Protein AF-A0A2V8UYF5-F1 (afdb_monomer_lite)

Sequence (65 aa):
MVLIPSYDLWRRQFNADRGVLGRILKLDEQAYTIIGVFPREAVFPSQAELWVPLAASRTTARDII

Structure (mmCIF, N/CA/C/O backbone):
data_AF-A0A2V8UYF5-F1
#
_entry.id   AF-A0A2V8UYF5-F1
#
loop_
_atom_site.group_PDB
_atom_site.id
_atom_site.type_symbol
_atom_site.label_atom_id
_atom_site.label_alt_id
_atom_site.label_comp_id
_atom_site.label_asym_id
_atom_site.label_entity_id
_atom_site.label_seq_id
_atom_site.pdbx_PDB_ins_code
_atom_site.Cartn_x
_atom_site.Cartn_y
_atom_site.Cartn_z
_atom_site.occupancy
_atom_site.B_iso_or_equiv
_atom_site.auth_seq_id
_atom_site.auth_comp_id
_atom_site.auth_asym_id
_atom_site.auth_atom_id
_atom_site.pdbx_PDB_model_num
ATOM 1 N N . MET A 1 1 ? -7.655 4.700 7.446 1.00 88.88 1 MET A N 1
ATOM 2 C CA . MET A 1 1 ? -7.017 5.373 6.284 1.00 88.88 1 MET A CA 1
ATOM 3 C C . MET A 1 1 ? -6.378 4.330 5.377 1.00 88.88 1 MET A C 1
ATOM 5 O O . MET A 1 1 ? -6.511 3.148 5.667 1.00 88.88 1 MET A O 1
ATOM 9 N N . VAL A 1 2 ? -5.741 4.721 4.272 1.00 92.69 2 VAL A N 1
ATOM 10 C CA . VAL A 1 2 ? -5.066 3.782 3.357 1.00 92.69 2 VAL A CA 1
ATOM 11 C C . VAL A 1 2 ? -3.594 4.138 3.219 1.00 92.69 2 VAL A C 1
ATOM 13 O O . VAL A 1 2 ? -3.236 5.311 3.332 1.00 92.69 2 VAL A O 1
ATOM 16 N N . LEU A 1 3 ? -2.759 3.131 2.979 1.00 94.81 3 LEU A N 1
ATOM 17 C CA . LEU A 1 3 ? -1.335 3.311 2.722 1.00 94.81 3 LEU A CA 1
ATOM 18 C C . LEU A 1 3 ? -0.825 2.342 1.656 1.00 94.81 3 LEU A C 1
ATOM 20 O O . LEU A 1 3 ? -1.461 1.332 1.339 1.00 94.81 3 LEU A O 1
ATOM 24 N N . ILE A 1 4 ? 0.353 2.659 1.135 1.00 94.69 4 ILE A N 1
ATOM 25 C CA . ILE A 1 4 ? 1.120 1.839 0.203 1.00 94.69 4 ILE A CA 1
ATOM 26 C C . ILE A 1 4 ? 2.553 1.752 0.758 1.00 94.69 4 ILE A C 1
ATOM 28 O O . ILE A 1 4 ? 3.188 2.796 0.898 1.00 94.69 4 ILE A O 1
ATOM 32 N N . PRO A 1 5 ? 3.079 0.565 1.113 1.00 94.44 5 PRO A N 1
ATOM 33 C CA . PRO A 1 5 ? 4.467 0.388 1.511 1.00 94.44 5 PRO A CA 1
ATOM 34 C C . PRO A 1 5 ? 5.395 0.286 0.297 1.00 94.44 5 PRO A C 1
ATOM 36 O O . PRO A 1 5 ? 4.968 -0.093 -0.797 1.00 94.44 5 PRO A O 1
ATOM 39 N N . SER A 1 6 ? 6.682 0.569 0.498 1.00 94.00 6 SER A N 1
ATOM 40 C CA . SER A 1 6 ? 7.716 0.335 -0.515 1.00 94.00 6 SER A CA 1
ATOM 41 C C . SER A 1 6 ? 7.924 -1.145 -0.767 1.00 94.00 6 SER A C 1
ATOM 43 O O . SER A 1 6 ? 7.659 -1.986 0.095 1.00 94.00 6 SER A O 1
ATOM 45 N N . TYR A 1 7 ? 8.440 -1.469 -1.951 1.00 93.81 7 TYR A N 1
ATOM 46 C CA . TYR A 1 7 ? 8.807 -2.838 -2.288 1.00 93.81 7 TYR A CA 1
ATOM 47 C C . TYR A 1 7 ? 9.778 -3.442 -1.260 1.00 93.81 7 TYR A C 1
ATOM 49 O O . TYR A 1 7 ? 9.601 -4.581 -0.826 1.00 93.81 7 TYR A O 1
ATOM 57 N N . ASP A 1 8 ? 10.773 -2.671 -0.813 1.00 92.56 8 ASP A N 1
ATOM 58 C CA . ASP A 1 8 ? 11.774 -3.148 0.143 1.00 92.56 8 ASP A CA 1
ATOM 59 C C . ASP A 1 8 ? 11.223 -3.287 1.565 1.00 92.56 8 ASP A C 1
ATOM 61 O O . ASP A 1 8 ? 11.628 -4.201 2.287 1.00 92.56 8 ASP A O 1
ATOM 65 N N . LEU A 1 9 ? 10.290 -2.424 1.981 1.00 93.62 9 LEU A N 1
ATOM 66 C CA . LEU A 1 9 ? 9.574 -2.590 3.246 1.00 93.62 9 LEU A CA 1
ATOM 67 C C . LEU A 1 9 ? 8.669 -3.826 3.192 1.00 93.62 9 LEU A C 1
ATOM 69 O O . LEU A 1 9 ? 8.706 -4.657 4.097 1.00 93.62 9 LEU A O 1
ATOM 73 N N . TRP A 1 10 ? 7.907 -3.987 2.107 1.00 95.94 10 TRP A N 1
ATOM 74 C CA . TRP A 1 10 ? 7.055 -5.153 1.875 1.00 95.94 10 TRP A CA 1
ATOM 75 C C . TRP A 1 10 ? 7.851 -6.464 1.936 1.00 95.94 10 TRP A C 1
ATOM 77 O O . TRP A 1 10 ? 7.467 -7.406 2.631 1.00 95.94 10 TRP A O 1
ATOM 87 N N . ARG A 1 11 ? 9.012 -6.519 1.276 1.00 96.06 11 ARG A N 1
ATOM 88 C CA . ARG A 1 11 ? 9.879 -7.702 1.303 1.00 96.06 11 ARG A CA 1
ATOM 89 C C . ARG A 1 11 ? 10.437 -8.019 2.685 1.00 96.06 11 ARG A C 1
ATOM 91 O O . ARG A 1 11 ? 10.457 -9.191 3.044 1.00 96.06 11 ARG A O 1
ATOM 98 N N . ARG A 1 12 ? 10.899 -7.013 3.434 1.00 95.31 12 ARG A N 1
ATOM 99 C CA . ARG A 1 12 ? 11.557 -7.214 4.739 1.00 95.31 12 ARG A CA 1
ATOM 100 C C . ARG A 1 12 ? 10.570 -7.466 5.876 1.00 95.31 12 ARG A C 1
ATOM 102 O O . ARG A 1 12 ? 10.806 -8.352 6.683 1.00 95.31 12 ARG A O 1
ATOM 109 N N . GLN A 1 13 ? 9.472 -6.714 5.925 1.00 94.88 13 GLN A N 1
ATOM 110 C CA . GLN A 1 13 ? 8.523 -6.753 7.045 1.00 94.88 13 GLN A CA 1
ATOM 111 C C . GLN A 1 13 ? 7.351 -7.708 6.809 1.00 94.88 13 GLN A C 1
ATOM 113 O O . GLN A 1 13 ? 6.746 -8.185 7.764 1.00 94.88 13 GLN A O 1
ATOM 118 N N . PHE A 1 14 ? 7.018 -7.990 5.547 1.00 95.44 14 PHE A N 1
ATOM 119 C CA . PHE A 1 14 ? 5.886 -8.845 5.183 1.00 95.44 14 PHE A CA 1
ATOM 120 C C . PHE A 1 14 ? 6.329 -10.091 4.417 1.00 95.44 14 PHE A C 1
ATOM 122 O O . PHE A 1 14 ? 5.486 -10.755 3.831 1.00 95.44 14 PHE A O 1
ATOM 129 N N . ASN A 1 15 ? 7.626 -10.417 4.386 1.00 96.94 15 ASN A N 1
ATOM 130 C CA . ASN A 1 15 ? 8.173 -11.598 3.704 1.00 96.94 15 ASN A CA 1
ATOM 131 C C . ASN A 1 15 ? 7.722 -11.750 2.240 1.00 96.94 15 ASN A C 1
ATOM 133 O O . ASN A 1 15 ? 7.521 -12.865 1.761 1.00 96.94 15 ASN A O 1
ATOM 137 N N . ALA A 1 16 ? 7.546 -10.632 1.527 1.00 95.69 16 ALA A N 1
ATOM 138 C CA . ALA A 1 16 ? 7.019 -10.624 0.159 1.00 95.69 16 ALA A CA 1
ATOM 139 C C . ALA A 1 16 ? 5.647 -11.327 0.024 1.00 95.69 16 ALA A C 1
ATOM 141 O O . ALA A 1 16 ? 5.323 -11.923 -1.007 1.00 95.69 16 ALA A O 1
ATOM 142 N N . ASP A 1 17 ? 4.829 -11.269 1.076 1.00 97.12 17 ASP A N 1
ATOM 143 C CA . ASP A 1 17 ? 3.521 -11.903 1.115 1.00 97.12 17 ASP A CA 1
ATOM 144 C C . ASP A 1 17 ? 2.536 -11.183 0.187 1.00 97.12 17 ASP A C 1
ATOM 146 O O . ASP A 1 17 ? 2.199 -10.011 0.376 1.00 97.12 17 ASP A O 1
ATOM 150 N N . ARG A 1 18 ? 2.043 -11.901 -0.826 1.00 92.62 18 ARG A N 1
ATOM 151 C CA . ARG A 1 18 ? 1.041 -11.387 -1.774 1.00 92.62 18 ARG A CA 1
ATOM 152 C C . ARG A 1 18 ? -0.328 -11.163 -1.123 1.00 92.62 18 ARG A C 1
ATOM 154 O O . ARG A 1 18 ? -1.113 -10.372 -1.632 1.00 92.62 18 ARG A O 1
ATOM 161 N N . GLY A 1 19 ? -0.593 -11.796 0.019 1.00 96.25 19 GLY A N 1
ATOM 162 C CA . GLY A 1 19 ? -1.781 -11.594 0.848 1.00 96.25 19 GLY A CA 1
ATOM 163 C C . GLY A 1 19 ? -1.705 -10.369 1.765 1.00 96.25 19 GLY A C 1
ATOM 164 O O . GLY A 1 19 ? -2.483 -10.275 2.714 1.00 96.25 19 GLY A O 1
ATOM 165 N N . VAL A 1 20 ? -0.757 -9.452 1.537 1.00 96.31 20 VAL A N 1
ATOM 166 C CA . VAL A 1 20 ? -0.627 -8.203 2.303 1.00 96.31 20 VAL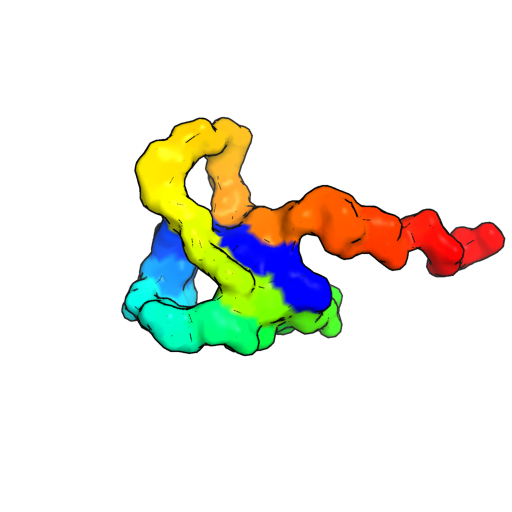 A CA 1
ATOM 167 C C . VAL A 1 20 ? -1.750 -7.200 2.007 1.00 96.31 20 VAL A C 1
ATOM 169 O O . VAL A 1 20 ? -2.080 -6.372 2.853 1.00 96.31 20 VAL A O 1
ATOM 172 N N . LEU A 1 21 ? -2.360 -7.274 0.821 1.00 96.00 21 LEU A N 1
ATOM 173 C CA . LEU A 1 21 ? -3.451 -6.385 0.427 1.00 96.00 21 LEU A CA 1
ATOM 174 C C . LEU A 1 21 ? -4.676 -6.610 1.321 1.00 96.00 21 LEU A C 1
ATOM 176 O O . LEU A 1 21 ? -5.047 -7.743 1.615 1.00 96.00 21 LEU A O 1
ATOM 180 N N . GLY A 1 22 ? -5.295 -5.523 1.771 1.00 96.00 22 GLY A N 1
ATOM 181 C CA . GLY A 1 22 ? -6.415 -5.551 2.711 1.00 96.00 22 GLY A CA 1
ATOM 182 C C . GLY A 1 22 ? -6.011 -5.724 4.178 1.00 96.00 22 GLY A C 1
ATOM 183 O O . GLY A 1 22 ? -6.862 -5.564 5.053 1.00 96.00 22 GLY A O 1
ATOM 184 N N . ARG A 1 23 ? -4.732 -5.992 4.489 1.00 96.00 23 ARG A N 1
ATOM 185 C CA . ARG A 1 23 ? -4.268 -6.036 5.883 1.00 96.00 23 ARG A CA 1
ATOM 186 C C . ARG A 1 23 ? -4.289 -4.652 6.513 1.00 96.00 23 ARG A C 1
ATOM 188 O O . ARG A 1 23 ? -4.033 -3.645 5.851 1.00 96.00 23 ARG A O 1
ATOM 195 N N . ILE A 1 24 ? -4.552 -4.637 7.816 1.00 95.31 24 ILE A N 1
ATOM 196 C CA . ILE A 1 24 ? -4.542 -3.430 8.634 1.00 95.31 24 ILE A CA 1
ATOM 197 C C . ILE A 1 24 ?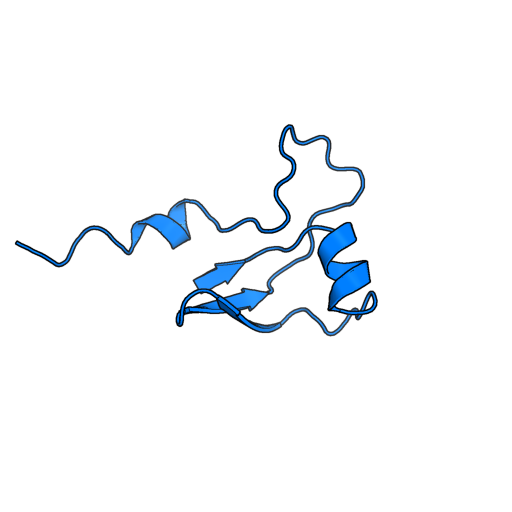 -3.194 -3.327 9.349 1.00 95.31 24 ILE A C 1
ATOM 199 O O . ILE A 1 24 ? -2.808 -4.221 10.100 1.00 95.31 24 ILE A O 1
ATOM 203 N N . LEU A 1 25 ? -2.506 -2.211 9.136 1.00 92.06 25 LEU A N 1
ATOM 204 C CA . LEU A 1 25 ? -1.375 -1.749 9.932 1.00 92.06 25 LEU A CA 1
ATOM 205 C C . LEU A 1 25 ? -1.858 -0.698 10.925 1.00 92.06 25 LEU A C 1
ATOM 207 O O . LEU A 1 25 ? -2.630 0.188 10.565 1.00 92.06 25 LEU A O 1
ATOM 211 N N . LYS A 1 26 ? -1.365 -0.762 12.159 1.00 91.94 26 LYS A N 1
ATOM 212 C CA . LYS A 1 26 ? -1.483 0.348 13.104 1.00 91.94 26 LYS A CA 1
ATOM 213 C C . LYS A 1 26 ? -0.191 1.157 13.073 1.00 91.94 26 LYS A C 1
ATOM 215 O O . LYS A 1 26 ? 0.871 0.597 13.322 1.00 91.94 26 LYS A O 1
ATOM 220 N N . LEU A 1 27 ? -0.303 2.443 12.763 1.00 88.44 27 LEU A N 1
ATOM 221 C CA . LEU A 1 27 ? 0.786 3.418 12.785 1.00 88.44 27 LEU A CA 1
ATOM 222 C C . LEU A 1 27 ? 0.321 4.595 13.636 1.00 88.44 27 LEU A C 1
ATOM 224 O O . LEU A 1 27 ? -0.737 5.145 13.342 1.00 88.44 27 LEU A O 1
ATOM 228 N N . ASP A 1 28 ? 1.070 4.932 14.687 1.00 87.19 28 ASP A N 1
ATOM 229 C CA . ASP A 1 28 ? 0.745 6.018 15.625 1.00 87.19 28 ASP A CA 1
ATOM 230 C C . ASP A 1 28 ? -0.720 5.973 16.092 1.00 87.19 28 ASP A C 1
ATOM 232 O O . ASP A 1 28 ? -1.489 6.913 15.925 1.00 87.19 28 ASP A O 1
ATOM 236 N N . GLU A 1 29 ? -1.130 4.800 16.589 1.00 88.75 29 GLU A N 1
ATOM 237 C C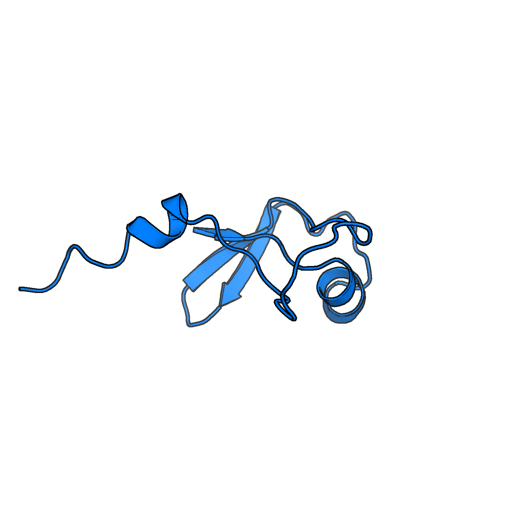A . GLU A 1 29 ? -2.496 4.481 17.045 1.00 88.75 29 GLU A CA 1
ATOM 238 C C . GLU A 1 29 ? -3.591 4.510 15.962 1.00 88.75 29 GLU A C 1
ATOM 240 O O . GLU A 1 29 ? -4.729 4.104 16.208 1.00 88.75 29 GLU A O 1
ATOM 245 N N . GLN A 1 30 ? -3.244 4.864 14.726 1.00 90.38 30 GLN A N 1
ATOM 246 C CA . GLN A 1 30 ? -4.173 4.972 13.616 1.00 90.38 30 GLN A CA 1
ATOM 247 C C . GLN A 1 30 ? -4.129 3.744 12.703 1.00 90.38 30 GLN A C 1
ATOM 249 O O . GLN A 1 30 ? -3.073 3.241 12.319 1.00 90.38 30 GLN A O 1
ATOM 254 N N . ALA A 1 31 ? -5.310 3.247 12.332 1.00 93.00 31 ALA A N 1
ATOM 255 C CA . ALA A 1 31 ? -5.452 2.099 11.446 1.00 93.00 31 ALA A CA 1
ATOM 256 C C . ALA A 1 31 ? -5.352 2.502 9.964 1.00 93.00 31 ALA A C 1
ATOM 258 O O . ALA A 1 31 ? -6.106 3.349 9.461 1.00 93.00 31 ALA A O 1
ATOM 259 N N . TYR A 1 32 ? -4.463 1.825 9.243 1.00 94.69 32 TYR A N 1
ATOM 260 C CA . TYR A 1 32 ? -4.259 1.965 7.810 1.00 94.69 32 TYR A CA 1
ATOM 261 C C . TYR A 1 32 ? -4.422 0.631 7.096 1.00 94.69 32 TYR A C 1
ATOM 263 O O . TYR A 1 32 ? -3.801 -0.361 7.464 1.00 94.69 32 TYR A O 1
ATOM 271 N N . THR A 1 33 ? -5.214 0.623 6.033 1.00 95.69 33 THR A N 1
ATOM 272 C CA . THR A 1 33 ? -5.353 -0.534 5.151 1.00 95.69 33 THR A CA 1
ATOM 273 C C . THR A 1 33 ? -4.320 -0.463 4.037 1.00 95.69 33 THR A C 1
ATOM 275 O O . THR A 1 33 ? -4.186 0.565 3.366 1.00 95.69 33 THR A O 1
ATOM 278 N N . ILE A 1 34 ? -3.613 -1.565 3.813 1.00 96.06 34 ILE A N 1
ATOM 279 C CA . ILE A 1 34 ? -2.686 -1.707 2.691 1.00 96.06 34 ILE A CA 1
ATOM 280 C C . ILE A 1 34 ? -3.500 -1.963 1.422 1.00 96.06 34 ILE A C 1
ATOM 282 O O . ILE A 1 34 ? -4.196 -2.972 1.327 1.00 96.06 34 ILE A O 1
ATOM 286 N N . ILE A 1 35 ? -3.422 -1.060 0.445 1.00 95.75 35 ILE A N 1
ATOM 287 C CA . ILE A 1 35 ? -4.206 -1.156 -0.806 1.00 95.75 35 ILE A CA 1
ATOM 288 C C . ILE A 1 35 ? -3.359 -1.481 -2.040 1.00 95.75 35 ILE A C 1
ATOM 290 O O . ILE A 1 35 ? -3.893 -1.752 -3.110 1.00 95.75 35 ILE A O 1
ATOM 294 N N . GLY A 1 36 ? -2.040 -1.470 -1.893 1.00 94.75 36 GLY A N 1
ATOM 295 C CA . GLY A 1 36 ? -1.081 -1.750 -2.953 1.00 94.75 36 GLY A CA 1
ATOM 296 C C . GLY A 1 36 ? 0.321 -1.849 -2.371 1.00 94.75 36 GLY A C 1
ATOM 297 O O . GLY A 1 36 ? 0.493 -1.627 -1.178 1.00 94.75 36 GLY A O 1
ATOM 298 N N . VAL A 1 37 ? 1.310 -2.147 -3.211 1.00 95.12 37 VAL A N 1
ATOM 299 C CA . VAL A 1 37 ? 2.744 -2.064 -2.890 1.00 95.12 37 VAL A CA 1
ATOM 300 C C . VAL A 1 37 ? 3.393 -1.192 -3.956 1.00 95.12 37 VAL A C 1
ATOM 302 O O . VAL A 1 37 ? 3.082 -1.336 -5.139 1.00 95.12 37 VAL A O 1
ATOM 305 N N . PHE A 1 38 ? 4.257 -0.266 -3.548 1.00 92.44 38 PHE A N 1
ATOM 306 C CA . PHE A 1 38 ? 4.927 0.633 -4.479 1.00 92.44 38 PHE A CA 1
ATOM 307 C C . PHE A 1 38 ? 5.905 -0.167 -5.363 1.00 92.44 38 PHE A C 1
ATOM 309 O O . PHE A 1 38 ? 6.643 -0.997 -4.820 1.00 92.44 38 PHE A O 1
ATOM 316 N N . PRO A 1 39 ? 5.924 0.040 -6.694 1.00 90.25 39 PRO A N 1
ATOM 317 C CA . PRO A 1 39 ? 6.786 -0.728 -7.590 1.00 90.25 39 PRO A CA 1
ATOM 318 C C . PRO A 1 39 ? 8.267 -0.485 -7.290 1.00 90.25 39 PRO A C 1
ATOM 320 O O . PRO A 1 39 ? 8.661 0.618 -6.910 1.00 90.25 39 PRO A O 1
ATOM 323 N N . ARG A 1 40 ? 9.106 -1.505 -7.500 1.00 88.50 40 ARG A N 1
ATOM 324 C CA . ARG A 1 40 ? 10.554 -1.428 -7.239 1.00 88.50 40 ARG A CA 1
ATOM 325 C C . ARG A 1 40 ? 11.259 -0.460 -8.192 1.00 88.50 40 ARG A C 1
ATOM 327 O O . ARG A 1 40 ? 12.240 0.176 -7.833 1.00 88.50 40 ARG A O 1
ATOM 334 N N . GLU A 1 41 ? 10.782 -0.408 -9.423 1.00 86.50 41 GLU A N 1
ATOM 335 C CA . GLU A 1 41 ? 11.314 0.360 -10.544 1.00 86.50 41 GLU A CA 1
ATOM 336 C C . GLU A 1 41 ? 10.840 1.817 -10.566 1.00 86.50 41 GLU A C 1
ATOM 338 O O . GLU A 1 41 ? 11.281 2.594 -11.413 1.00 86.50 41 GLU A O 1
ATOM 343 N N . ALA A 1 42 ? 9.945 2.200 -9.652 1.00 82.50 42 ALA A N 1
ATOM 344 C CA . ALA A 1 42 ? 9.472 3.567 -9.564 1.00 82.50 42 ALA A CA 1
ATOM 345 C C . ALA A 1 42 ? 10.619 4.488 -9.121 1.00 82.50 42 ALA A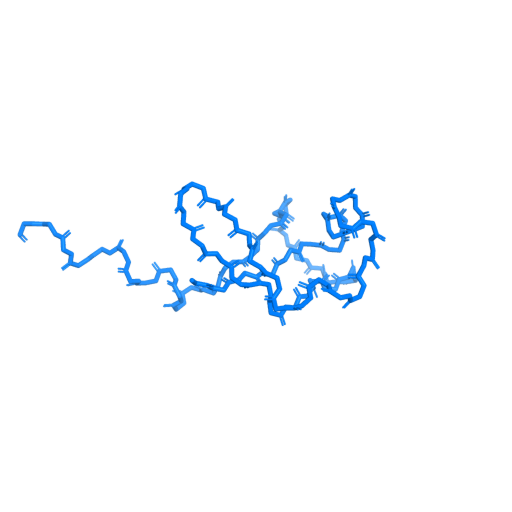 C 1
ATOM 347 O O . ALA A 1 42 ? 11.078 4.450 -7.981 1.00 82.50 42 ALA A O 1
ATOM 348 N N . VAL A 1 43 ? 11.078 5.335 -10.042 1.00 67.94 43 VAL A N 1
ATOM 349 C CA . VAL A 1 43 ? 12.102 6.346 -9.771 1.00 67.94 43 VAL A CA 1
ATOM 350 C C . VAL A 1 43 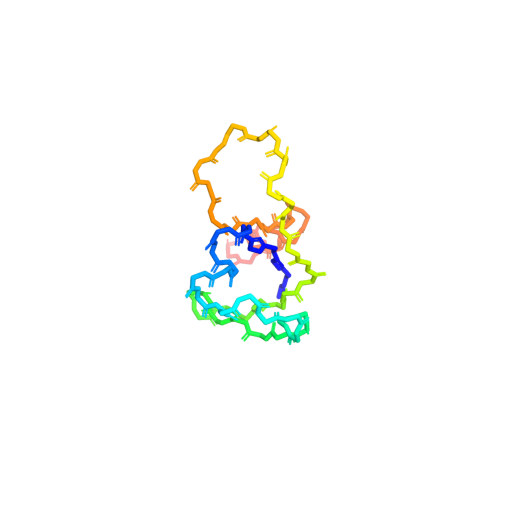? 11.426 7.525 -9.080 1.00 67.94 43 VAL A C 1
ATOM 352 O O . VAL A 1 43 ? 10.871 8.408 -9.731 1.00 67.94 43 VAL A O 1
ATOM 355 N N . PHE A 1 44 ? 11.431 7.514 -7.750 1.00 65.62 44 PHE A N 1
ATOM 356 C CA . PHE A 1 44 ? 10.887 8.594 -6.934 1.00 65.62 44 PHE A CA 1
ATOM 357 C C . PHE A 1 44 ? 11.975 9.136 -5.998 1.00 65.62 44 PHE A C 1
ATOM 359 O O . PHE A 1 44 ? 12.659 8.344 -5.347 1.00 65.62 44 PHE A O 1
ATOM 366 N N . PRO A 1 45 ? 12.176 10.463 -5.910 1.00 62.38 45 PRO A N 1
ATOM 367 C CA . PRO A 1 45 ? 13.180 11.042 -5.029 1.00 62.38 45 PRO A CA 1
ATOM 368 C C . PRO A 1 45 ? 12.673 11.044 -3.580 1.00 62.38 45 PRO A C 1
ATOM 370 O O . PRO A 1 45 ? 12.247 12.073 -3.067 1.00 62.38 45 PRO A O 1
ATOM 373 N N . SER A 1 46 ? 12.682 9.899 -2.901 1.00 66.06 46 SER A N 1
ATOM 374 C CA . SER A 1 46 ? 12.611 9.849 -1.437 1.00 66.06 46 SER A CA 1
ATOM 375 C C . SER A 1 46 ? 13.050 8.487 -0.896 1.00 66.06 46 SER A C 1
ATOM 377 O O . SER A 1 46 ? 12.822 7.451 -1.510 1.00 66.06 46 SER A O 1
ATOM 379 N N . GLN A 1 47 ? 13.639 8.483 0.302 1.00 76.19 47 GLN A N 1
ATOM 380 C CA . GLN A 1 47 ? 13.880 7.274 1.107 1.00 76.19 47 GLN A CA 1
ATOM 381 C C . GLN A 1 47 ? 12.611 6.843 1.873 1.00 76.19 47 GLN A C 1
ATOM 383 O O . GLN A 1 47 ? 12.694 6.251 2.945 1.00 76.19 47 GLN A O 1
ATOM 388 N N . ALA A 1 48 ? 11.423 7.209 1.378 1.00 86.38 48 ALA A N 1
ATOM 389 C CA . ALA A 1 48 ? 10.173 6.924 2.068 1.00 86.38 48 ALA A CA 1
ATOM 390 C C . ALA A 1 48 ? 9.836 5.432 1.966 1.00 86.38 48 ALA A C 1
ATOM 392 O O . ALA A 1 48 ? 9.887 4.836 0.892 1.00 86.38 48 ALA A O 1
ATOM 393 N N . GLU A 1 49 ? 9.455 4.831 3.089 1.00 89.31 49 GLU A N 1
ATOM 394 C CA . GLU A 1 49 ? 9.025 3.430 3.129 1.00 89.31 49 GLU A CA 1
ATOM 395 C C . GLU A 1 49 ? 7.498 3.278 3.071 1.00 89.31 49 GLU A C 1
ATOM 397 O O . GLU A 1 49 ? 6.997 2.186 2.803 1.00 89.31 49 GLU A O 1
ATOM 402 N N . LEU A 1 50 ? 6.757 4.368 3.298 1.00 91.12 50 LEU A N 1
ATOM 403 C CA . LEU A 1 50 ? 5.298 4.411 3.339 1.00 91.12 50 LEU A CA 1
ATOM 404 C C . LEU A 1 50 ? 4.781 5.650 2.601 1.00 91.12 50 LEU A C 1
ATOM 406 O O . LEU A 1 50 ? 5.229 6.767 2.857 1.00 91.12 50 LEU A O 1
ATOM 410 N N . TRP A 1 51 ? 3.783 5.456 1.743 1.00 91.12 51 TRP A N 1
ATOM 411 C CA . TRP A 1 51 ? 3.020 6.529 1.111 1.00 91.12 51 TRP A CA 1
ATOM 412 C C . TRP A 1 51 ? 1.570 6.481 1.573 1.00 91.12 51 TRP A C 1
ATOM 414 O O . TRP A 1 51 ? 0.931 5.427 1.573 1.00 91.12 51 TRP A O 1
ATOM 424 N N . VAL A 1 52 ? 1.032 7.648 1.914 1.00 90.38 52 VAL A N 1
ATOM 425 C CA . VAL A 1 52 ? -0.391 7.854 2.192 1.00 90.38 52 VAL A CA 1
ATOM 426 C C . VAL A 1 52 ? -0.944 8.863 1.184 1.00 90.38 52 VAL A C 1
ATOM 428 O O . VAL A 1 52 ? -0.245 9.820 0.841 1.00 90.38 52 VAL A O 1
ATOM 431 N N . PRO A 1 53 ? -2.172 8.689 0.665 1.00 84.38 53 PRO A N 1
ATOM 432 C CA . PRO A 1 53 ? -2.740 9.663 -0.258 1.00 84.38 53 PRO A CA 1
ATOM 433 C C . PRO A 1 53 ? -2.907 11.031 0.409 1.00 84.38 53 PRO A C 1
ATOM 435 O O . PRO A 1 53 ? -3.481 11.119 1.492 1.00 84.38 53 PRO A O 1
ATOM 438 N N . LEU A 1 54 ? -2.512 12.108 -0.278 1.00 81.94 54 LEU A N 1
ATOM 439 C CA . LEU A 1 54 ? -2.675 13.484 0.219 1.00 81.94 54 LEU A CA 1
ATOM 440 C C . LEU A 1 54 ? -4.146 13.841 0.509 1.00 81.94 54 LEU A C 1
ATOM 442 O O . LEU A 1 54 ? -4.453 14.618 1.409 1.00 81.94 54 LEU A O 1
ATOM 446 N N . ALA A 1 55 ? -5.077 13.248 -0.243 1.00 75.00 55 ALA A N 1
ATOM 447 C CA . ALA A 1 55 ? -6.509 13.389 0.012 1.00 75.00 55 ALA A CA 1
ATOM 448 C C . ALA A 1 55 ? -6.942 12.673 1.302 1.00 75.00 55 ALA A C 1
ATOM 450 O O . ALA A 1 55 ? -7.795 13.183 2.022 1.00 75.00 55 ALA A O 1
ATOM 451 N N . ALA A 1 56 ? -6.329 11.528 1.620 1.00 62.50 56 ALA A N 1
ATOM 452 C CA . ALA A 1 56 ? -6.586 10.801 2.859 1.00 62.50 56 ALA A CA 1
ATOM 453 C C . ALA A 1 56 ? -5.949 11.502 4.069 1.00 62.50 56 ALA A C 1
ATOM 455 O O . ALA A 1 56 ? -6.511 11.445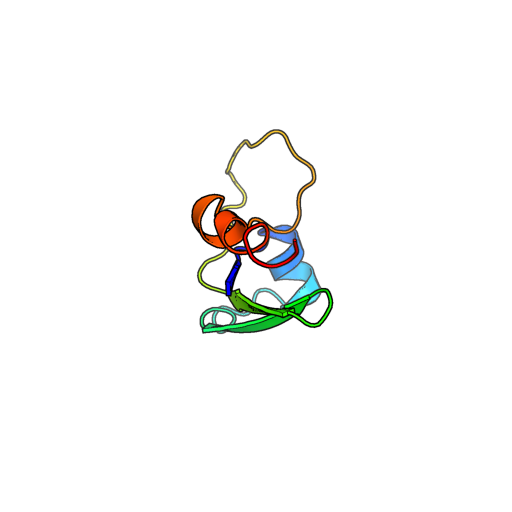 5.157 1.00 62.50 56 ALA A O 1
ATOM 456 N N . SER A 1 57 ? -4.821 12.200 3.885 1.00 57.44 57 SER A N 1
ATOM 457 C CA . SER A 1 57 ? -4.187 13.005 4.938 1.00 57.44 57 SER A CA 1
ATOM 458 C C . SER A 1 57 ? -4.904 14.332 5.218 1.00 57.44 57 SER A C 1
ATOM 460 O O . SER A 1 57 ? -4.589 14.990 6.204 1.00 57.44 57 SER A O 1
ATOM 462 N N . ARG A 1 58 ? -5.874 14.749 4.389 1.00 56.22 58 ARG A N 1
ATOM 463 C CA . ARG A 1 58 ? -6.576 16.040 4.539 1.00 56.22 58 ARG A CA 1
ATOM 464 C C . ARG A 1 58 ? -7.700 16.035 5.588 1.00 56.22 58 ARG A C 1
ATOM 466 O O . ARG A 1 58 ? -8.365 17.053 5.756 1.00 56.22 58 ARG A O 1
ATOM 473 N N . THR A 1 59 ? -7.912 14.936 6.309 1.00 52.81 59 THR A N 1
ATOM 474 C CA . THR A 1 59 ? -8.993 14.835 7.309 1.00 52.81 59 THR A CA 1
ATOM 475 C C . THR A 1 59 ? -8.539 15.096 8.752 1.00 52.81 59 THR A C 1
ATOM 477 O O . THR A 1 59 ? -9.366 15.078 9.652 1.00 52.81 59 THR A O 1
ATOM 480 N N . THR A 1 60 ? -7.283 15.479 8.997 1.00 57.03 60 THR A N 1
ATOM 481 C CA . THR A 1 60 ? -6.819 15.836 10.354 1.00 57.03 60 THR A CA 1
ATOM 482 C C . THR A 1 60 ? -6.309 17.276 10.411 1.00 57.03 60 THR A C 1
ATOM 484 O O . THR A 1 60 ? -5.120 17.516 10.573 1.00 57.03 60 THR A O 1
ATOM 487 N N . ALA A 1 61 ? -7.207 18.246 10.211 1.00 47.91 61 ALA A N 1
ATOM 488 C CA . ALA A 1 61 ? -7.005 19.660 10.572 1.00 47.91 61 ALA A CA 1
ATOM 489 C C . ALA A 1 61 ? -8.336 20.435 10.535 1.00 47.91 61 ALA A C 1
ATOM 491 O O . ALA A 1 61 ? -8.417 21.514 9.946 1.00 47.91 61 ALA A O 1
ATOM 492 N N . ARG A 1 62 ? -9.422 19.857 11.065 1.00 48.94 62 ARG A N 1
ATOM 493 C CA . ARG A 1 62 ? -10.715 20.554 11.104 1.00 48.94 62 ARG A CA 1
ATOM 494 C C . ARG A 1 62 ? -11.538 20.393 12.374 1.00 48.94 62 ARG A C 1
ATOM 496 O O . ARG A 1 62 ? -12.668 20.850 12.378 1.00 48.94 62 ARG A O 1
ATOM 503 N N . ASP A 1 63 ? -10.948 19.864 13.437 1.00 48.78 63 ASP A N 1
ATOM 504 C CA . ASP A 1 63 ? -11.576 19.823 14.753 1.00 48.78 63 ASP A CA 1
ATOM 505 C C . ASP A 1 63 ? -10.504 20.149 15.793 1.00 48.78 63 ASP A C 1
ATOM 507 O O . ASP A 1 63 ? -9.740 19.269 16.170 1.00 48.78 63 ASP A O 1
ATOM 511 N N . ILE A 1 64 ? -10.368 21.432 16.138 1.00 42.31 64 ILE A N 1
ATOM 512 C CA . ILE A 1 64 ? -9.960 21.996 17.437 1.00 42.31 64 ILE A CA 1
ATOM 513 C C . ILE A 1 64 ? -9.820 23.517 17.219 1.00 42.31 64 ILE A C 1
ATOM 515 O O . ILE A 1 64 ? -8.968 23.963 16.448 1.00 42.31 64 ILE A O 1
ATOM 519 N N . ILE A 1 65 ? -10.647 24.251 17.976 1.00 44.75 65 ILE A N 1
ATOM 520 C CA . ILE A 1 65 ? -10.871 25.710 18.063 1.00 44.75 65 ILE A CA 1
ATOM 521 C C . ILE A 1 65 ? -11.966 26.244 17.135 1.00 44.75 65 ILE A C 1
ATOM 523 O O . ILE A 1 65 ? -11.761 26.312 15.904 1.00 44.75 65 ILE A O 1
#

pLDDT: mean 84.09, std 15.93, range [42.31, 97.12]

Secondary structure (DSSP, 8-state):
-EEEE-HHHHHHHSTT-GGGTTPEEEETTEEEEE-----TT---S---SEE--TTTGGGSSSS--

Radius of gyration: 13.21 Å; chains: 1; bounding box: 26×38×29 Å

Foldseek 3Di:
DEKAFEPVCCCPVVVVDPVQAQDWDQDPNDTYGYHYYDDPPDPDPDPDGMDDDPVVVVPPDDDDD